Protein AF-A0A5B8XX52-F1 (afdb_monomer)

Structure (mmCIF, N/CA/C/O backbone):
data_AF-A0A5B8XX52-F1
#
_entry.id   AF-A0A5B8XX52-F1
#
loop_
_atom_site.group_PDB
_atom_site.id
_atom_site.type_symbol
_atom_site.label_atom_id
_atom_site.label_alt_id
_atom_site.label_comp_id
_atom_site.label_asym_id
_atom_site.label_entity_id
_atom_site.label_seq_id
_atom_site.pdbx_PDB_ins_code
_atom_site.Cartn_x
_atom_site.Cartn_y
_atom_site.Cartn_z
_atom_site.occupancy
_atom_site.B_iso_or_equiv
_atom_site.auth_seq_id
_atom_site.auth_comp_id
_atom_site.auth_asym_id
_atom_site.auth_atom_id
_atom_site.pdbx_PDB_model_num
ATOM 1 N N . MET A 1 1 ? 8.674 8.830 1.866 1.00 56.28 1 MET A N 1
ATOM 2 C CA . MET A 1 1 ? 9.748 9.137 2.834 1.00 56.28 1 MET A CA 1
ATOM 3 C C . MET A 1 1 ? 9.806 7.967 3.789 1.00 56.28 1 MET A C 1
ATOM 5 O O . MET A 1 1 ? 8.753 7.566 4.268 1.00 56.28 1 MET A O 1
ATOM 9 N N . THR A 1 2 ? 10.978 7.378 3.969 1.00 74.38 2 THR A N 1
ATOM 10 C CA . THR A 1 2 ? 11.202 6.222 4.843 1.00 74.38 2 THR A CA 1
ATOM 11 C C . THR A 1 2 ? 11.704 6.680 6.207 1.00 74.38 2 THR A C 1
ATOM 13 O O . THR A 1 2 ? 12.166 7.813 6.343 1.00 74.38 2 THR A O 1
ATOM 16 N N . ILE A 1 3 ? 11.568 5.834 7.228 1.00 76.94 3 ILE A N 1
ATOM 17 C CA . ILE A 1 3 ? 12.147 6.079 8.555 1.00 76.94 3 ILE A CA 1
ATOM 18 C C . ILE A 1 3 ? 13.253 5.055 8.744 1.00 76.94 3 ILE A C 1
ATOM 20 O O . ILE A 1 3 ? 13.000 3.862 8.605 1.00 76.94 3 ILE A O 1
ATOM 24 N N . ASP A 1 4 ? 14.466 5.535 9.013 1.00 85.62 4 ASP A N 1
ATOM 25 C CA . ASP A 1 4 ? 15.671 4.710 9.163 1.00 85.62 4 ASP A CA 1
ATOM 26 C C . ASP A 1 4 ? 15.969 3.827 7.938 1.00 85.62 4 ASP A C 1
ATOM 28 O O . ASP A 1 4 ? 16.539 2.754 8.053 1.00 85.62 4 ASP A O 1
ATOM 32 N N . GLY A 1 5 ? 15.569 4.274 6.740 1.00 87.69 5 GLY A N 1
ATOM 33 C CA . GLY A 1 5 ? 15.720 3.493 5.507 1.00 87.69 5 GLY A CA 1
ATOM 34 C C . GLY A 1 5 ? 14.646 2.422 5.297 1.00 87.69 5 GLY A C 1
ATOM 35 O O . GLY A 1 5 ? 14.670 1.765 4.260 1.00 87.69 5 GLY A O 1
ATOM 36 N N . GLY A 1 6 ? 13.679 2.305 6.213 1.00 93.75 6 GLY A N 1
ATOM 37 C CA . GLY A 1 6 ? 12.569 1.361 6.148 1.00 93.75 6 GLY A CA 1
ATOM 38 C C . GLY A 1 6 ? 11.249 1.972 5.685 1.00 93.75 6 GLY A C 1
ATOM 39 O O . GLY A 1 6 ? 10.890 3.113 6.012 1.00 93.75 6 GLY A O 1
ATOM 40 N N . LEU A 1 7 ? 10.497 1.186 4.921 1.00 94.88 7 LEU A N 1
ATOM 41 C CA . LEU A 1 7 ? 9.143 1.510 4.510 1.00 94.88 7 LEU A CA 1
ATOM 42 C C . LEU A 1 7 ? 8.177 1.303 5.681 1.00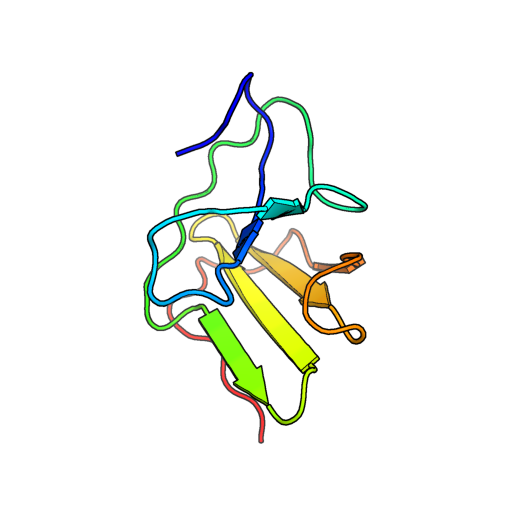 94.88 7 LEU A C 1
ATOM 44 O O . LEU A 1 7 ? 8.274 0.345 6.451 1.00 94.88 7 LEU A O 1
ATOM 48 N N . PHE A 1 8 ? 7.222 2.219 5.802 1.00 95.19 8 PHE A N 1
ATOM 49 C CA . PHE A 1 8 ? 6.145 2.132 6.774 1.00 95.19 8 PHE A CA 1
ATOM 50 C C . PHE A 1 8 ? 4.854 2.670 6.167 1.00 95.19 8 PHE A C 1
ATOM 52 O O . PHE A 1 8 ? 4.869 3.555 5.307 1.00 95.19 8 PHE A O 1
ATOM 59 N N . VAL A 1 9 ? 3.733 2.176 6.677 1.00 95.25 9 VAL A N 1
ATOM 60 C CA . VAL A 1 9 ? 2.422 2.800 6.514 1.00 95.25 9 VAL A CA 1
ATOM 61 C C . VAL A 1 9 ? 2.034 3.423 7.846 1.00 95.25 9 VAL A C 1
ATOM 63 O O . VAL A 1 9 ? 2.340 2.884 8.907 1.00 95.25 9 VAL A O 1
ATOM 66 N N . ALA A 1 10 ? 1.385 4.583 7.811 1.00 95.06 10 ALA A N 1
ATOM 67 C CA . ALA A 1 10 ? 0.862 5.223 9.008 1.00 95.06 10 ALA A CA 1
ATOM 68 C C . ALA A 1 10 ? -0.653 5.377 8.917 1.00 95.06 10 ALA A C 1
ATOM 70 O O . ALA A 1 10 ? -1.193 5.752 7.876 1.00 95.06 10 ALA A O 1
ATOM 71 N N . ARG A 1 11 ? -1.335 5.114 10.033 1.00 94.56 11 ARG A N 1
ATOM 72 C CA . ARG 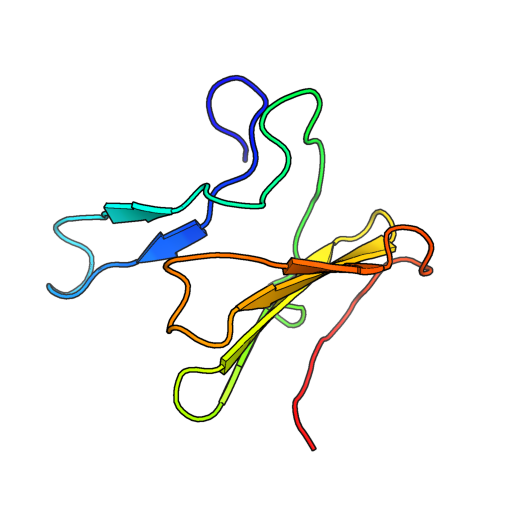A 1 11 ? -2.789 5.265 10.174 1.00 94.56 11 ARG A CA 1
ATOM 73 C C . ARG A 1 11 ? -3.088 6.140 11.379 1.00 94.56 11 ARG A C 1
ATOM 75 O O . ARG A 1 11 ? -2.439 6.024 12.418 1.00 94.56 11 ARG A O 1
ATOM 82 N N . THR A 1 12 ? -4.115 6.962 11.247 1.00 96.88 12 THR A N 1
ATOM 83 C CA . THR A 1 12 ? -4.709 7.732 12.339 1.00 96.88 12 THR A CA 1
ATOM 84 C C . THR A 1 12 ? -6.159 7.299 12.537 1.00 96.88 12 THR A C 1
ATOM 86 O O . THR A 1 12 ? -6.822 6.882 11.586 1.00 96.88 12 THR A O 1
ATOM 89 N N . THR A 1 13 ? -6.652 7.400 13.769 1.00 95.88 13 THR A N 1
ATOM 90 C CA . THR A 1 13 ? -8.064 7.176 14.125 1.00 95.88 13 THR A CA 1
ATOM 91 C C . THR A 1 13 ? -8.684 8.378 14.839 1.00 95.88 13 THR A C 1
ATOM 93 O O . THR A 1 13 ? -9.813 8.299 15.308 1.00 95.88 13 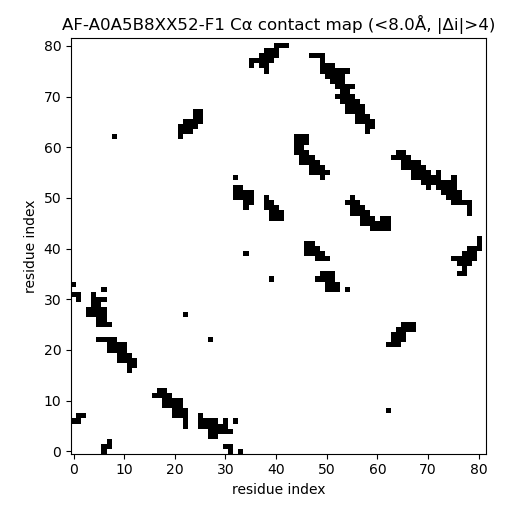THR A O 1
ATOM 96 N N . ASP A 1 14 ? -7.956 9.491 14.939 1.00 97.62 14 ASP A N 1
ATOM 97 C CA . ASP A 1 14 ? -8.335 10.674 15.719 1.00 97.62 14 ASP A CA 1
ATOM 98 C C . ASP A 1 14 ? -8.288 11.974 14.898 1.00 97.62 14 ASP A C 1
ATOM 100 O O . ASP A 1 14 ? -8.157 13.073 15.443 1.00 97.62 14 ASP A O 1
ATOM 104 N N . GLY A 1 15 ? -8.415 11.847 13.573 1.00 96.50 15 GLY A N 1
ATOM 105 C CA . GLY A 1 15 ? -8.393 12.979 12.646 1.00 96.50 15 GLY A CA 1
ATOM 106 C C . GLY A 1 15 ? -6.990 13.524 12.373 1.00 96.50 15 GLY A C 1
ATOM 107 O O . GLY A 1 15 ? -6.855 14.683 11.992 1.00 96.50 15 GLY A O 1
ATOM 108 N N . GLY A 1 16 ? -5.950 12.709 12.568 1.00 97.38 16 GLY A N 1
ATOM 109 C CA . GLY A 1 16 ? -4.561 13.063 12.274 1.00 97.38 16 GLY A CA 1
ATOM 110 C C . GLY A 1 16 ? -3.805 13.691 13.439 1.00 97.38 16 GLY A C 1
ATOM 111 O O . GLY A 1 16 ? -2.700 14.186 13.221 1.00 97.38 16 GLY A O 1
ATOM 112 N N . LYS A 1 17 ? -4.363 13.668 14.658 1.00 97.69 17 LYS A N 1
ATOM 113 C CA . LYS A 1 17 ? -3.681 14.166 15.863 1.00 97.69 17 LYS A CA 1
ATOM 114 C C . LYS A 1 17 ? -2.559 13.220 16.274 1.00 97.69 17 LYS A C 1
ATOM 116 O O . LYS A 1 17 ? -1.480 13.678 16.640 1.00 97.69 17 LYS A O 1
ATOM 121 N N . THR A 1 18 ? -2.800 11.914 16.182 1.00 97.19 18 THR A N 1
ATOM 122 C CA . THR A 1 18 ? -1.795 10.872 16.399 1.00 97.19 18 THR A CA 1
ATOM 123 C C . THR A 1 18 ? -1.765 9.886 15.238 1.00 97.19 18 THR A C 1
ATOM 125 O O . THR A 1 18 ? -2.754 9.684 14.526 1.00 97.19 18 THR A O 1
ATOM 128 N N . TRP A 1 19 ? -0.593 9.284 15.035 1.00 96.94 19 TRP A N 1
ATOM 129 C CA . TRP A 1 19 ? -0.329 8.342 13.954 1.00 96.94 19 TRP A CA 1
ATOM 130 C C . TRP A 1 19 ? 0.385 7.112 14.505 1.00 96.94 19 TRP A C 1
ATOM 132 O O . TRP A 1 19 ? 1.432 7.230 15.141 1.00 96.94 19 TRP A O 1
ATOM 142 N N . LYS A 1 20 ? -0.169 5.927 14.237 1.00 96.44 20 LYS A N 1
ATOM 143 C CA . LYS A 1 20 ? 0.489 4.642 14.497 1.00 96.44 20 LYS A CA 1
ATOM 144 C C . LYS A 1 20 ? 1.204 4.197 13.225 1.00 96.44 20 LYS A C 1
ATOM 146 O O . LYS A 1 20 ? 0.649 4.330 12.135 1.00 96.44 20 LYS A O 1
ATOM 151 N N . GLN A 1 21 ? 2.426 3.695 13.374 1.00 95.81 21 GLN A N 1
ATOM 152 C CA . GLN A 1 21 ? 3.232 3.162 12.277 1.00 95.81 21 GLN A CA 1
ATOM 153 C C . GLN A 1 21 ? 3.070 1.644 12.188 1.00 95.81 21 GLN A C 1
ATOM 155 O O . GLN A 1 21 ? 3.025 0.967 13.214 1.00 95.81 21 GLN A O 1
ATOM 160 N N . PHE A 1 22 ? 3.038 1.132 10.963 1.00 96.69 22 PHE A N 1
ATOM 161 C CA . PHE A 1 22 ? 2.938 -0.286 10.637 1.00 96.69 22 PHE A CA 1
ATOM 162 C C . PHE A 1 22 ? 4.036 -0.634 9.644 1.00 96.69 22 PHE A C 1
ATOM 164 O O . PHE A 1 22 ? 4.206 0.042 8.625 1.00 96.69 22 PHE A O 1
ATOM 171 N N . ARG A 1 23 ? 4.824 -1.646 9.997 1.00 95.88 23 ARG A N 1
ATOM 172 C CA . ARG A 1 23 ? 6.066 -2.009 9.302 1.00 95.88 23 ARG A CA 1
ATOM 173 C C . ARG A 1 23 ? 6.205 -3.510 9.064 1.00 95.88 23 ARG A C 1
ATOM 175 O O . ARG A 1 23 ? 7.102 -3.933 8.344 1.00 95.88 23 ARG A O 1
ATOM 182 N N . GLU A 1 24 ? 5.341 -4.314 9.676 1.00 97.88 24 GLU A N 1
ATOM 183 C CA . GLU A 1 24 ? 5.412 -5.767 9.593 1.00 97.88 24 GLU A CA 1
ATOM 184 C C . GLU A 1 24 ? 5.210 -6.231 8.147 1.00 97.88 24 GLU A C 1
ATOM 186 O O . GLU A 1 24 ? 4.226 -5.871 7.503 1.00 97.88 24 GLU A O 1
ATOM 191 N N . GLY A 1 25 ? 6.180 -6.988 7.629 1.00 96.88 25 GLY A N 1
ATOM 192 C CA . GLY A 1 25 ? 6.178 -7.487 6.252 1.00 96.88 25 GLY A CA 1
ATOM 193 C C . GLY A 1 25 ? 6.607 -6.480 5.175 1.00 96.88 25 GLY A C 1
ATOM 194 O O . GLY A 1 25 ? 6.656 -6.839 4.000 1.00 96.88 25 GLY A O 1
ATOM 195 N N . LEU A 1 26 ? 6.965 -5.246 5.549 1.00 96.88 26 LEU A N 1
ATOM 196 C CA . LEU A 1 26 ? 7.522 -4.242 4.634 1.00 96.88 26 LEU A CA 1
ATOM 197 C C . LEU A 1 26 ? 9.059 -4.210 4.706 1.00 96.88 26 LEU A C 1
ATOM 199 O O . LEU A 1 26 ? 9.615 -4.455 5.781 1.00 96.88 26 LEU A O 1
ATOM 203 N N . PRO A 1 27 ? 9.770 -3.842 3.621 1.00 95.06 27 PRO A N 1
ATOM 204 C CA . PRO A 1 27 ? 11.224 -3.688 3.651 1.00 95.06 27 PRO A CA 1
ATOM 205 C C . PRO A 1 27 ? 11.663 -2.665 4.699 1.00 95.06 27 PRO A C 1
ATOM 207 O O . PRO A 1 27 ? 11.158 -1.542 4.718 1.00 95.06 27 PRO A O 1
ATOM 210 N N . GLN A 1 28 ? 12.602 -3.048 5.564 1.00 94.75 28 GLN A N 1
ATOM 211 C CA . GLN A 1 28 ? 13.094 -2.192 6.651 1.00 94.75 28 GLN A CA 1
ATOM 212 C C . GLN A 1 28 ? 14.448 -1.542 6.363 1.00 94.75 28 GLN A C 1
ATOM 214 O O . GLN A 1 28 ? 14.842 -0.644 7.096 1.00 94.75 28 GLN A O 1
ATOM 219 N N . ASP A 1 29 ? 15.090 -1.914 5.258 1.00 91.44 29 ASP A N 1
ATOM 220 C CA . ASP A 1 29 ? 16.368 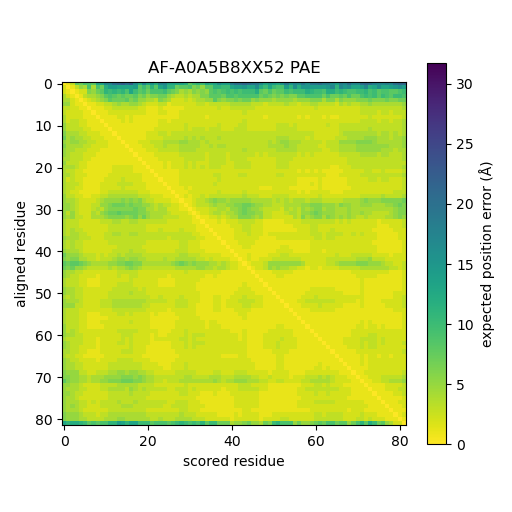-1.366 4.821 1.00 91.44 29 ASP A CA 1
ATOM 221 C C . ASP A 1 29 ? 16.314 -1.036 3.328 1.00 91.44 29 ASP A C 1
ATOM 223 O O . ASP A 1 29 ? 15.587 -1.677 2.564 1.00 91.44 29 ASP A O 1
ATOM 227 N N . CYS A 1 30 ? 17.106 -0.045 2.908 1.00 87.69 30 CYS A N 1
ATOM 228 C CA . CYS A 1 30 ? 17.252 0.365 1.505 1.00 87.69 30 CYS A CA 1
ATOM 229 C C . CYS A 1 30 ? 15.920 0.623 0.767 1.00 87.69 30 CYS A C 1
ATOM 231 O O . CYS A 1 30 ? 15.850 0.503 -0.458 1.00 87.69 30 CYS A O 1
ATOM 233 N N . ALA A 1 31 ? 14.859 0.999 1.487 1.00 90.00 31 ALA A N 1
ATOM 234 C CA . ALA A 1 31 ? 13.582 1.341 0.887 1.00 90.00 31 ALA A CA 1
ATOM 235 C C . ALA A 1 31 ? 13.650 2.766 0.316 1.00 90.00 31 ALA A C 1
ATOM 237 O O . ALA A 1 31 ? 13.723 3.772 1.032 1.00 90.00 31 ALA A O 1
ATOM 238 N N . HIS A 1 32 ? 13.638 2.843 -1.013 1.00 87.38 32 HIS A N 1
ATOM 239 C CA . HIS A 1 32 ? 13.709 4.088 -1.784 1.00 87.38 32 HIS A CA 1
ATOM 240 C C . HIS A 1 32 ? 12.475 4.280 -2.678 1.00 87.38 32 HIS A C 1
ATOM 242 O O . HIS A 1 32 ? 12.499 5.044 -3.642 1.00 87.38 32 HIS A O 1
ATOM 248 N N . ASP A 1 33 ? 11.386 3.588 -2.346 1.00 91.19 33 ASP A N 1
ATOM 249 C CA . ASP A 1 33 ? 10.122 3.634 -3.066 1.00 91.19 33 ASP A CA 1
ATOM 250 C C . ASP A 1 33 ? 9.467 5.023 -3.017 1.00 91.19 33 ASP A C 1
ATOM 252 O O . ASP A 1 33 ? 9.320 5.650 -1.960 1.00 91.19 33 ASP A O 1
ATOM 256 N N . VAL A 1 34 ? 8.994 5.474 -4.180 1.00 94.06 34 VAL A N 1
ATOM 257 C CA . VAL A 1 34 ? 8.027 6.568 -4.295 1.00 94.06 34 VAL A CA 1
ATOM 258 C C . VAL A 1 34 ? 6.666 5.952 -4.588 1.00 94.06 34 VAL A C 1
ATOM 260 O O . VAL A 1 34 ? 6.536 5.093 -5.456 1.00 94.06 34 VAL A O 1
ATOM 263 N N . ILE A 1 35 ? 5.647 6.387 -3.850 1.00 95.81 35 ILE A N 1
ATOM 264 C CA . ILE A 1 35 ? 4.272 5.905 -3.983 1.00 95.81 35 ILE A CA 1
ATOM 265 C C . ILE A 1 35 ? 3.411 7.083 -4.420 1.00 95.81 35 ILE A C 1
ATOM 267 O O . ILE A 1 35 ? 3.377 8.124 -3.758 1.00 95.81 35 ILE A O 1
ATOM 271 N N . TYR A 1 36 ? 2.711 6.932 -5.541 1.00 97.06 36 TYR A N 1
ATOM 272 C CA . TYR A 1 36 ? 1.733 7.923 -5.973 1.00 97.06 36 TYR A CA 1
ATOM 273 C C . TYR A 1 36 ? 0.425 7.773 -5.204 1.00 97.06 36 TYR A C 1
ATOM 275 O O . TYR A 1 36 ? 0.020 6.673 -4.844 1.00 97.06 36 TYR A O 1
ATOM 283 N N . ARG A 1 37 ? -0.307 8.880 -5.038 1.00 95.94 37 ARG A N 1
ATOM 284 C CA . ARG A 1 37 ? -1.623 8.874 -4.378 1.00 95.94 37 ARG A CA 1
ATOM 285 C C . ARG A 1 37 ? -2.597 7.864 -5.001 1.00 95.94 37 ARG A C 1
ATOM 287 O O . ARG A 1 37 ? -3.324 7.206 -4.272 1.00 95.94 37 ARG A O 1
ATOM 294 N N . HIS A 1 38 ? -2.609 7.748 -6.330 1.00 97.62 38 HIS A N 1
ATOM 295 C CA . HIS A 1 38 ? -3.485 6.815 -7.054 1.00 97.62 38 HIS A CA 1
ATOM 296 C C . HIS A 1 38 ? -3.017 5.358 -6.975 1.00 97.62 38 HIS A C 1
ATOM 298 O O . HIS A 1 38 ? -3.771 4.459 -7.344 1.00 97.62 38 HIS A O 1
ATOM 304 N N . ALA A 1 39 ? -1.788 5.124 -6.513 1.00 97.94 39 ALA A N 1
ATOM 305 C CA . ALA A 1 39 ? -1.215 3.805 -6.302 1.00 97.94 39 ALA A CA 1
ATOM 306 C C . ALA A 1 39 ? -1.475 3.279 -4.882 1.00 97.94 39 ALA A C 1
ATOM 308 O O . ALA A 1 39 ? -0.818 2.333 -4.479 1.00 97.94 39 ALA A O 1
ATOM 309 N N . LEU A 1 40 ? -2.416 3.870 -4.135 1.00 97.69 40 LEU A N 1
ATOM 310 C CA . LEU A 1 40 ? -2.932 3.365 -2.864 1.00 97.69 40 LEU A CA 1
ATOM 311 C C . LEU A 1 40 ? -4.436 3.110 -3.010 1.00 97.69 40 LEU A C 1
ATOM 313 O O . LEU A 1 40 ? -5.196 4.031 -3.313 1.00 97.69 40 LEU A O 1
ATOM 317 N N . ALA A 1 41 ? -4.861 1.879 -2.750 1.00 98.00 41 ALA A N 1
ATOM 318 C CA . ALA A 1 41 ? -6.254 1.461 -2.770 1.00 98.00 41 ALA A CA 1
ATOM 319 C C . ALA A 1 41 ? -6.658 0.864 -1.423 1.00 98.00 41 ALA A C 1
ATOM 321 O O . ALA A 1 41 ? -5.862 0.202 -0.761 1.00 98.00 41 ALA A O 1
ATOM 322 N N . ASN A 1 42 ? -7.915 1.067 -1.044 1.00 96.56 42 ASN A N 1
ATOM 323 C CA . ASN A 1 42 ? -8.530 0.454 0.128 1.00 96.56 42 ASN A CA 1
ATOM 324 C C . ASN A 1 42 ? -9.934 -0.025 -0.256 1.00 96.56 42 ASN A C 1
ATOM 326 O O . ASN A 1 42 ? -10.708 0.756 -0.810 1.00 96.56 42 ASN A O 1
ATOM 330 N N . SER A 1 43 ? -10.243 -1.287 0.035 1.00 97.06 43 SER A N 1
ATOM 331 C CA . SER A 1 43 ? -11.571 -1.880 -0.097 1.00 97.06 43 SER A CA 1
ATOM 332 C C . SER A 1 43 ? -11.851 -2.773 1.107 1.00 97.06 43 SER A C 1
ATOM 334 O O . SER A 1 43 ? -11.134 -3.740 1.345 1.00 97.06 43 SER A O 1
ATOM 336 N N . GLU A 1 44 ? -12.869 -2.422 1.895 1.00 94.69 44 GLU A N 1
ATOM 337 C CA . GLU A 1 44 ? -13.373 -3.220 3.028 1.00 94.69 44 GLU A CA 1
ATOM 338 C C . GLU A 1 44 ? -12.312 -3.676 4.053 1.00 94.69 44 GLU A C 1
ATOM 340 O O . GLU A 1 44 ? -12.490 -4.655 4.773 1.00 94.69 44 GLU A O 1
ATOM 345 N N . GLY A 1 45 ? -11.216 -2.923 4.189 1.00 93.75 45 GLY A N 1
ATOM 346 C CA . GLY A 1 45 ? -10.114 -3.256 5.095 1.00 93.75 45 GLY A CA 1
ATOM 347 C C . GLY A 1 45 ? -8.959 -4.016 4.445 1.00 93.75 45 GLY A C 1
ATOM 348 O O . GLY A 1 45 ? -7.921 -4.159 5.086 1.00 93.75 45 GLY A O 1
ATOM 349 N N . THR A 1 46 ? -9.095 -4.399 3.177 1.00 97.81 46 THR A N 1
ATOM 350 C CA . THR A 1 46 ? -7.971 -4.793 2.328 1.00 97.81 46 THR A CA 1
ATOM 351 C C . THR A 1 46 ? -7.338 -3.544 1.729 1.00 97.81 46 THR A C 1
ATOM 353 O O . THR A 1 46 ? -8.013 -2.729 1.096 1.00 97.81 46 THR A O 1
ATOM 356 N N . ILE A 1 47 ? -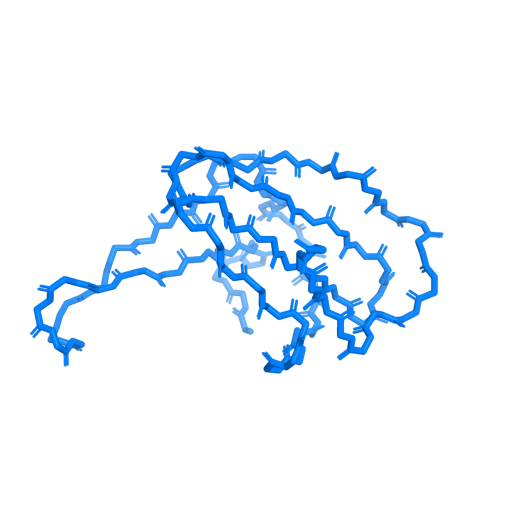6.038 -3.370 1.931 1.00 98.19 47 ILE A N 1
ATOM 357 C CA . ILE A 1 47 ? -5.273 -2.217 1.460 1.00 98.19 47 ILE A CA 1
ATOM 358 C C . ILE A 1 47 ? -4.177 -2.725 0.538 1.00 98.19 47 ILE A C 1
ATOM 360 O O . ILE A 1 47 ? -3.464 -3.657 0.883 1.00 98.19 47 ILE A O 1
ATOM 364 N N . ALA A 1 48 ? -4.013 -2.100 -0.619 1.00 98.38 48 ALA A N 1
ATOM 365 C CA . ALA A 1 48 ? -2.902 -2.386 -1.512 1.00 98.38 48 ALA A CA 1
ATOM 366 C C . ALA A 1 48 ? -2.215 -1.089 -1.911 1.00 98.38 48 ALA A C 1
ATOM 368 O O . ALA A 1 48 ? -2.882 -0.075 -2.143 1.00 98.38 48 ALA A O 1
ATOM 369 N N . PHE A 1 49 ? -0.890 -1.118 -2.017 1.00 98.25 49 PHE A N 1
ATOM 370 C CA . PHE A 1 49 ? -0.162 -0.015 -2.617 1.00 98.25 49 PHE A CA 1
ATOM 371 C C . PHE A 1 49 ? 0.997 -0.478 -3.486 1.00 98.25 49 PHE A C 1
ATOM 373 O O . PHE A 1 49 ? 1.630 -1.500 -3.224 1.00 98.25 49 PHE A O 1
ATOM 380 N N . GLY A 1 50 ? 1.260 0.304 -4.526 1.00 98.06 50 GLY A N 1
ATOM 381 C CA . GLY A 1 50 ? 2.334 0.070 -5.475 1.00 98.06 50 GLY A CA 1
AT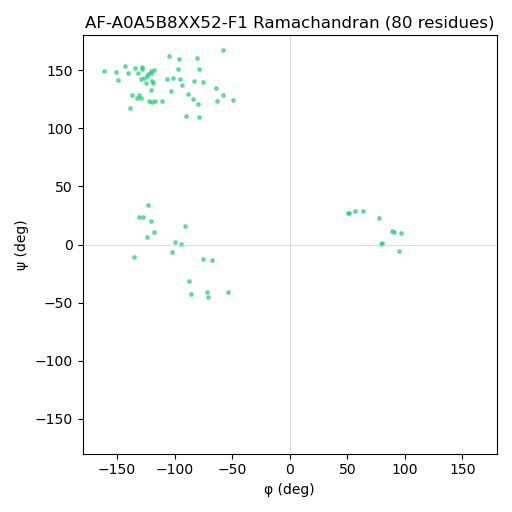OM 382 C C . GLY A 1 50 ? 3.327 1.223 -5.519 1.00 98.06 50 GLY A C 1
ATOM 383 O O . GLY A 1 50 ? 2.959 2.382 -5.316 1.00 98.06 50 GLY A O 1
ATOM 384 N N . SER A 1 51 ? 4.585 0.913 -5.807 1.00 97.25 51 SER A N 1
ATOM 385 C CA . SER A 1 51 ? 5.646 1.902 -5.959 1.00 97.25 51 SER A CA 1
ATOM 386 C C . SER A 1 51 ? 6.045 2.133 -7.416 1.00 97.25 51 SER A C 1
ATOM 388 O O . SER A 1 51 ? 5.816 1.318 -8.315 1.00 97.25 51 SER A O 1
ATOM 390 N N . THR A 1 52 ? 6.719 3.256 -7.657 1.00 96.75 52 THR A N 1
ATOM 391 C CA . THR A 1 52 ? 7.313 3.590 -8.958 1.00 96.75 52 THR A CA 1
ATOM 392 C C . THR A 1 52 ? 8.475 2.681 -9.351 1.00 96.75 52 THR A C 1
ATOM 394 O O . THR A 1 52 ? 8.898 2.716 -10.500 1.00 96.75 52 THR A O 1
ATOM 397 N N . THR A 1 53 ? 9.014 1.895 -8.421 1.00 95.19 53 THR A N 1
ATOM 398 C CA . THR A 1 53 ? 10.086 0.915 -8.663 1.00 95.19 53 THR A CA 1
ATOM 399 C C . THR A 1 53 ? 9.548 -0.489 -8.938 1.00 95.19 53 THR A C 1
ATOM 401 O O . THR A 1 53 ? 10.347 -1.384 -9.185 1.00 95.19 53 THR A O 1
ATOM 404 N N . GLY A 1 54 ? 8.222 -0.686 -8.944 1.00 97.06 54 GLY A N 1
ATOM 405 C CA . GLY A 1 54 ? 7.609 -1.963 -9.319 1.00 97.06 54 GLY A CA 1
ATOM 406 C C . GLY A 1 54 ? 7.245 -2.886 -8.160 1.00 97.06 54 GLY A C 1
ATOM 407 O O . GLY A 1 54 ? 6.884 -4.041 -8.403 1.00 97.06 54 GLY A O 1
ATOM 408 N N . ASN A 1 55 ? 7.318 -2.393 -6.922 1.00 97.31 55 ASN A N 1
ATOM 409 C CA . ASN A 1 55 ? 6.940 -3.155 -5.737 1.00 97.31 55 ASN A CA 1
ATOM 410 C C . ASN A 1 55 ? 5.446 -2.981 -5.450 1.00 97.31 55 ASN A C 1
ATOM 412 O O . ASN A 1 55 ? 4.953 -1.856 -5.387 1.00 97.31 55 ASN A O 1
ATOM 416 N N . LEU A 1 56 ? 4.727 -4.084 -5.263 1.00 98.25 56 LEU A N 1
ATOM 417 C CA . LEU A 1 56 ? 3.305 -4.139 -4.944 1.00 98.25 56 LEU A CA 1
ATOM 418 C C . LEU A 1 56 ? 3.114 -4.907 -3.640 1.00 98.25 56 LEU A C 1
ATOM 420 O O . LEU A 1 56 ? 3.489 -6.077 -3.540 1.00 98.25 56 LEU A O 1
ATOM 424 N N . TYR A 1 57 ? 2.469 -4.257 -2.679 1.00 98.44 57 TYR A N 1
ATOM 425 C CA . TYR A 1 57 ? 2.174 -4.813 -1.367 1.00 98.44 57 TYR A CA 1
ATOM 426 C C . TYR A 1 57 ? 0.671 -4.824 -1.119 1.00 98.44 57 TYR A C 1
ATOM 428 O O . TYR A 1 57 ? -0.049 -3.931 -1.577 1.00 98.44 57 TYR A O 1
ATOM 436 N N . ILE A 1 58 ? 0.209 -5.817 -0.365 1.00 98.62 58 ILE A N 1
ATOM 437 C CA . ILE A 1 58 ? -1.177 -5.945 0.079 1.00 98.62 58 ILE A CA 1
ATOM 438 C C . ILE A 1 58 ? -1.228 -6.241 1.575 1.00 98.62 58 ILE A C 1
ATOM 440 O O . ILE A 1 58 ? -0.350 -6.898 2.123 1.00 98.62 58 ILE A O 1
ATOM 444 N N . SER A 1 59 ? -2.264 -5.747 2.230 1.00 98.62 59 SER A N 1
ATOM 445 C CA . SER A 1 59 ? -2.627 -6.057 3.601 1.00 98.62 59 SER A CA 1
ATOM 446 C C . SER A 1 59 ? -4.107 -6.406 3.626 1.00 98.62 59 SER A C 1
ATOM 448 O O . SER A 1 59 ? -4.927 -5.643 3.120 1.00 98.62 59 SER A O 1
ATOM 450 N N . GLU A 1 60 ? -4.451 -7.542 4.222 1.00 98.00 60 GLU A N 1
ATOM 451 C CA . GLU A 1 60 ? -5.837 -8.010 4.380 1.00 98.00 60 GLU A CA 1
ATOM 452 C C . GLU A 1 60 ? -6.389 -7.711 5.789 1.00 98.00 60 GLU A C 1
ATOM 454 O O . GLU A 1 60 ? -7.529 -8.037 6.113 1.00 98.00 60 GLU A O 1
ATOM 459 N N . ASP A 1 61 ? -5.590 -7.056 6.639 1.00 97.62 61 ASP A N 1
ATOM 460 C CA . ASP A 1 61 ? -5.869 -6.812 8.056 1.00 97.62 61 ASP A CA 1
ATOM 461 C C . ASP A 1 61 ? -5.852 -5.317 8.425 1.00 97.62 61 ASP A C 1
ATOM 463 O O . ASP A 1 61 ? -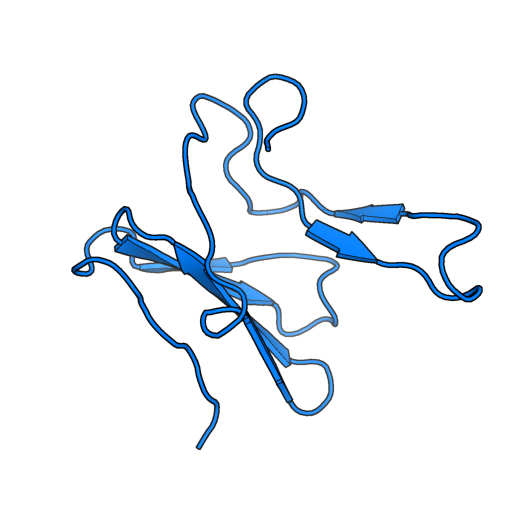5.511 -4.926 9.541 1.00 97.62 61 ASP A O 1
ATOM 467 N N . ARG A 1 62 ? -6.293 -4.453 7.501 1.00 96.12 62 ARG A N 1
ATOM 468 C CA . ARG A 1 62 ? -6.360 -2.987 7.675 1.00 96.12 62 ARG A CA 1
ATOM 469 C C . ARG A 1 62 ? -4.995 -2.320 7.877 1.00 96.12 62 ARG A C 1
ATOM 471 O O . ARG A 1 62 ? -4.919 -1.245 8.487 1.00 96.12 62 ARG A O 1
ATOM 478 N N . GLY A 1 63 ? -3.943 -2.909 7.322 1.00 97.00 63 GLY A N 1
ATOM 479 C CA . GLY A 1 63 ? -2.584 -2.380 7.323 1.00 97.00 63 GLY A CA 1
ATOM 480 C C . GLY A 1 63 ? -1.750 -2.783 8.533 1.00 97.00 63 GLY A C 1
ATOM 481 O O . GLY A 1 63 ? -0.706 -2.164 8.721 1.00 97.00 63 GLY A O 1
ATOM 482 N N . GLU A 1 64 ? -2.195 -3.742 9.357 1.00 97.31 64 GLU A N 1
ATOM 483 C CA . GLU A 1 64 ? -1.412 -4.209 10.511 1.00 97.31 64 GLU A CA 1
ATOM 484 C C . GLU A 1 64 ? -0.199 -5.030 10.039 1.00 97.31 64 GLU A C 1
ATOM 486 O O . GLU A 1 64 ? 0.917 -4.739 10.471 1.00 97.31 64 GLU A O 1
ATOM 491 N N . SER A 1 65 ? -0.392 -5.948 9.084 1.00 98.12 65 SER A N 1
ATOM 492 C CA . SER A 1 65 ? 0.665 -6.724 8.425 1.00 98.12 65 SER A CA 1
ATOM 493 C C . SER A 1 65 ? 0.571 -6.650 6.897 1.00 98.12 65 SER A C 1
ATOM 495 O O . SER A 1 65 ? -0.502 -6.447 6.321 1.00 98.12 65 SER A O 1
ATOM 497 N N . TRP A 1 66 ? 1.721 -6.775 6.229 1.00 98.44 66 TRP A N 1
ATOM 498 C CA . TRP A 1 66 ? 1.844 -6.630 4.780 1.00 98.44 66 TRP A CA 1
ATOM 499 C C . TRP A 1 66 ? 2.467 -7.860 4.131 1.00 98.44 66 TRP A C 1
ATOM 501 O O . TRP A 1 66 ? 3.380 -8.488 4.659 1.00 98.44 66 TRP A O 1
ATOM 511 N N . GLN A 1 67 ? 1.997 -8.167 2.930 1.00 98.44 67 GLN A N 1
ATOM 512 C CA . GLN A 1 67 ? 2.539 -9.200 2.066 1.00 98.44 67 GLN A CA 1
ATOM 513 C C . GLN A 1 67 ? 3.011 -8.575 0.759 1.00 98.44 67 GLN A C 1
ATOM 515 O O . GLN A 1 67 ? 2.363 -7.692 0.193 1.00 98.44 67 GLN A O 1
ATOM 520 N N . THR A 1 68 ? 4.146 -9.056 0.263 1.00 97.81 68 THR A N 1
ATOM 521 C CA . THR A 1 68 ? 4.636 -8.690 -1.066 1.00 97.81 68 THR A CA 1
ATOM 522 C C . THR A 1 68 ? 3.889 -9.506 -2.116 1.00 97.81 68 THR A C 1
ATOM 524 O O . THR A 1 68 ? 3.967 -10.731 -2.113 1.00 97.81 68 THR A O 1
ATOM 527 N N . VAL A 1 69 ? 3.202 -8.831 -3.036 1.00 97.94 69 VAL A N 1
ATOM 528 C CA . VAL A 1 69 ? 2.550 -9.462 -4.193 1.00 97.94 69 VAL A CA 1
ATOM 529 C C . VAL A 1 69 ? 3.543 -9.608 -5.346 1.00 97.94 69 VAL A C 1
ATOM 531 O O . VAL A 1 69 ? 3.584 -10.640 -6.011 1.00 97.94 69 VAL A O 1
ATOM 534 N N . SER A 1 70 ? 4.355 -8.576 -5.598 1.00 96.94 70 SER A N 1
ATOM 535 C CA . SER A 1 70 ? 5.413 -8.592 -6.614 1.00 96.94 70 SER A CA 1
ATOM 536 C C . SER A 1 70 ? 6.434 -7.484 -6.360 1.00 96.94 70 SER A C 1
ATOM 538 O O . SER A 1 70 ? 6.055 -6.421 -5.888 1.00 96.94 70 SER A O 1
ATOM 540 N N . ASN A 1 71 ? 7.694 -7.712 -6.739 1.00 95.12 71 ASN A N 1
ATOM 541 C CA . ASN A 1 71 ? 8.776 -6.714 -6.718 1.00 95.12 71 ASN A CA 1
ATOM 542 C C . ASN A 1 71 ? 9.356 -6.425 -8.114 1.00 95.12 71 ASN A C 1
ATOM 544 O O . ASN A 1 71 ? 10.425 -5.841 -8.241 1.00 95.12 71 ASN A O 1
ATOM 548 N N . ASN A 1 72 ? 8.695 -6.903 -9.173 1.00 94.62 72 ASN A N 1
ATOM 549 C CA . ASN A 1 72 ? 9.250 -6.912 -10.532 1.00 94.62 72 ASN A CA 1
ATOM 550 C C . ASN A 1 72 ? 8.279 -6.340 -11.572 1.00 94.62 72 ASN A C 1
ATOM 552 O O . ASN A 1 72 ? 8.338 -6.699 -12.749 1.00 94.62 72 ASN A O 1
ATOM 556 N N . LEU A 1 73 ? 7.334 -5.500 -11.148 1.00 97.75 73 LEU A N 1
ATOM 557 C CA . LEU A 1 73 ? 6.430 -4.835 -12.081 1.00 97.75 73 LEU A CA 1
ATOM 558 C C . LEU A 1 73 ? 7.109 -3.612 -12.719 1.00 97.75 73 LEU A C 1
ATOM 560 O O . LEU A 1 73 ? 8.069 -3.069 -12.176 1.00 97.75 73 LEU A O 1
ATOM 564 N N . PRO A 1 74 ? 6.602 -3.120 -13.859 1.00 97.94 74 PRO A N 1
ATOM 565 C CA . PRO A 1 74 ? 6.874 -1.751 -14.282 1.00 97.94 74 PRO A CA 1
ATOM 566 C C . PRO A 1 74 ? 6.409 -0.732 -13.220 1.00 97.94 74 PRO A C 1
ATOM 568 O O . PRO A 1 74 ? 5.636 -1.091 -12.326 1.00 97.94 74 PRO A O 1
ATOM 571 N N . PRO A 1 75 ? 6.809 0.550 -13.333 1.00 98.12 75 PRO A N 1
ATOM 572 C CA . PRO A 1 75 ? 6.342 1.601 -12.434 1.00 98.12 75 PRO A CA 1
ATOM 573 C C . PRO A 1 75 ? 4.818 1.601 -12.268 1.00 98.12 75 PRO A C 1
ATOM 575 O O . PRO A 1 75 ? 4.071 1.688 -13.247 1.00 98.12 75 PRO A O 1
ATOM 578 N N . ILE A 1 76 ? 4.350 1.514 -11.021 1.00 98.38 76 ILE A N 1
ATOM 579 C CA . ILE A 1 76 ? 2.923 1.401 -10.722 1.00 98.38 76 ILE A CA 1
ATOM 580 C C . ILE A 1 76 ? 2.334 2.800 -10.551 1.00 98.38 76 ILE A C 1
ATOM 582 O O . ILE A 1 76 ? 2.605 3.502 -9.577 1.00 98.38 76 ILE A O 1
ATOM 586 N N . TYR A 1 77 ? 1.498 3.208 -11.506 1.00 98.12 77 TYR A N 1
ATOM 587 C CA . TYR A 1 77 ? 0.842 4.519 -11.474 1.00 98.12 77 TYR A CA 1
ATOM 588 C C . TYR A 1 77 ? -0.474 4.522 -10.697 1.00 98.12 77 TYR A C 1
ATOM 590 O O . TYR A 1 77 ? -0.840 5.539 -10.102 1.00 98.12 77 TYR A O 1
ATOM 598 N N . SER A 1 78 ? -1.191 3.397 -10.698 1.00 98.12 78 SER A N 1
ATOM 599 C CA . SER A 1 78 ? -2.445 3.254 -9.973 1.00 98.12 78 SER A CA 1
ATOM 600 C C . SER A 1 78 ? -2.690 1.813 -9.541 1.00 98.12 78 SER A C 1
ATOM 602 O O . SER A 1 78 ? -2.281 0.876 -10.224 1.00 98.12 78 SER A O 1
ATOM 604 N N . VAL A 1 79 ? -3.372 1.661 -8.408 1.00 98.12 79 VAL A N 1
ATOM 605 C CA . VAL A 1 79 ? -3.885 0.393 -7.890 1.00 98.12 79 VAL A CA 1
ATOM 606 C C . VAL A 1 79 ? -5.382 0.570 -7.663 1.00 98.12 79 VAL A C 1
ATOM 608 O O . VAL A 1 79 ? -5.822 1.616 -7.186 1.00 98.12 79 VAL A O 1
ATOM 611 N N . ARG A 1 80 ? -6.173 -0.443 -8.016 1.00 97.25 80 ARG A N 1
ATOM 612 C CA . ARG A 1 80 ? -7.620 -0.458 -7.807 1.00 97.25 80 ARG A CA 1
ATOM 613 C C . ARG A 1 80 ? -8.097 -1.891 -7.589 1.00 97.25 80 ARG A C 1
ATOM 615 O O . ARG A 1 80 ? -7.633 -2.800 -8.269 1.00 97.25 80 ARG A O 1
ATOM 622 N N . PHE A 1 81 ? -9.053 -2.056 -6.681 1.00 95.50 81 PHE A 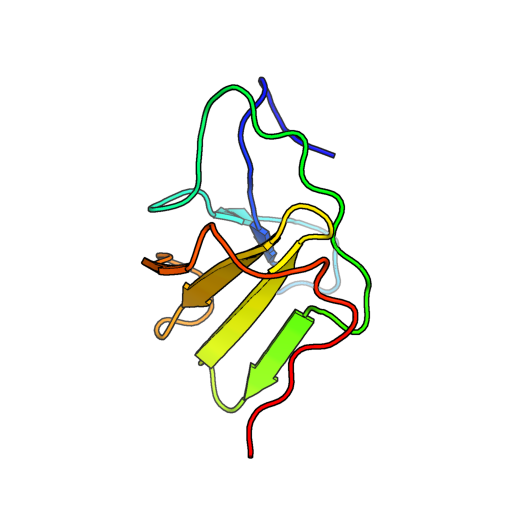N 1
ATOM 623 C CA . PHE A 1 81 ? -9.828 -3.287 -6.549 1.00 95.50 81 PHE A CA 1
ATOM 624 C C . PHE A 1 81 ? -10.990 -3.295 -7.557 1.00 95.50 81 PHE A C 1
ATOM 626 O O . PHE A 1 81 ? -11.571 -2.238 -7.843 1.00 95.50 81 PHE A O 1
ATOM 633 N N . GLY A 1 82 ? -11.248 -4.470 -8.137 1.00 85.88 82 GLY A N 1
ATOM 634 C CA . GLY A 1 82 ? -12.325 -4.709 -9.105 1.00 85.88 82 GLY A CA 1
ATOM 635 C C . GLY A 1 82 ? -13.710 -4.565 -8.5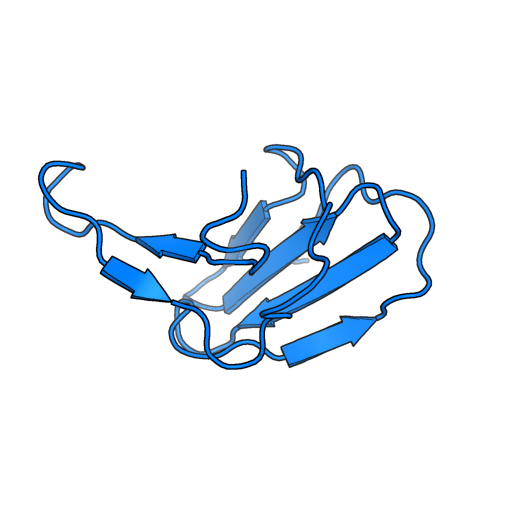00 1.00 85.88 82 GLY A C 1
ATOM 636 O O . GLY A 1 82 ? -13.847 -4.851 -7.292 1.00 85.88 82 GLY A O 1
#

Sequence (82 aa):
MTIDGGLFVARTTDGGKTWKQFREGLPQDCAHDVIYRHALANSEGTIAFGSTTGNLYISEDRGESWQTVSNNLPPIYSVRFG

Foldseek 3Di:
DADQQWDWDWDDDPVPPDIDIARAATGGHNDPFDWDPQQWDDDPLKIWGFTQQGWIWIDNHNRNHIHTPDRDHHGDPHDYDD

Nearest PDB structures (foldseek):
  3b7f-assembly1_A  TM=8.999E-01  e=1.731E-04  Cupriavidus pinatubonensis JMP134
  5ojp-assembly3_C  TM=5.901E-01  e=1.765E-02  Thermosynechococcus vestitus
  5nnj-assembly2_D  TM=6.190E-01  e=7.110E-02  Mus musculus
  8t8r-assembly1_A  TM=4.759E-01  e=4.000E-01  Homo sapiens
  8y6p-assembly1_Q  TM=4.248E-01  e=3.928E+00  Drosophila melanogaster

Radius of gyration: 12.25 Å; Cα contacts (8 Å, |Δi|>4): 192; chains: 1; bounding box: 31×24×31 Å

Secondary structure (DSSP, 8-state):
--BTTB--EEE-SSSSSS-EEE-BTS--SS------GGGEEEETTEEEEE-TTS-EEEESSTTSB-EEEES-PSP-------

pLDDT: mean 95.03, std 6.06, range [56.28, 98.62]

Organism: NCBI:txid2600177

Mean predicted aligned error: 2.81 Å

InterPro domains:
  IPR002860 BNR repeat [PF02012] (11-20)
  IPR002860 BNR repeat [PF02012] (57-68)
  IPR015943 WD40/YVTN repeat-like-containing domain superfamily [G3DSA:2.130.10.10] (1-82)

Solvent-accessible surface area (backbone atoms only — not comparable to full-atom values): 4615 Å² total; per-residue (Å²): 128,52,61,88,37,10,42,69,49,72,49,54,91,66,88,67,79,52,72,50,80,26,45,50,67,43,54,58,59,84,42,80,64,50,67,45,79,54,4,52,29,77,55,100,43,34,31,36,39,24,15,52,72,8,38,32,38,38,13,80,63,64,52,59,45,40,43,76,77,42,71,79,47,70,62,31,68,60,42,76,84,132